Protein AF-A0A7X9XC12-F1 (afdb_monomer)

Solvent-accessible surface area (backbone atoms only — not comparable to full-atom values): 7180 Å² total; per-residue (Å²): 131,90,82,85,80,79,90,71,74,86,68,67,93,86,67,80,77,87,72,76,76,66,84,85,70,45,69,50,76,48,79,55,92,66,38,44,72,43,58,34,36,55,75,59,100,62,93,73,87,83,80,88,79,46,75,47,77,90,70,81,98,61,55,68,75,60,48,37,56,52,49,52,60,53,56,72,43,46,66,61,53,52,49,52,31,37,78,69,67,76,38,87,66,92,64,76,62,49,50,71,74,90,80,72,132

Organism: NCBI:txid694437

Mean predicted aligned error: 4.5 Å

pLDDT: mean 90.16, std 8.52, range [44.62, 97.38]

Foldseek 3Di:
DPPDDDDFDDDDPVPDDATDDDPPDQWDWDDDVQWDIWIKGAQDPDRDFDDDTHGDDDDPPDDLVVVLVVVVVVVVCRVVVVVVCVVVVVDPDPDGRIDTDRDGD

Structure (mmCIF, N/CA/C/O backbone):
data_AF-A0A7X9XC12-F1
#
_entry.id   AF-A0A7X9XC12-F1
#
loop_
_atom_site.group_PDB
_atom_site.id
_atom_site.type_symbol
_atom_site.label_atom_id
_atom_site.label_alt_id
_atom_site.label_comp_id
_atom_site.label_asym_id
_atom_site.label_entity_id
_atom_site.label_seq_id
_atom_site.pdbx_PDB_ins_code
_atom_site.Cartn_x
_atom_site.Cartn_y
_atom_site.Cartn_z
_atom_site.occupancy
_atom_site.B_iso_or_equiv
_atom_site.auth_seq_id
_atom_site.auth_comp_id
_atom_site.auth_asym_id
_atom_site.auth_atom_id
_atom_site.pdbx_PDB_model_num
ATOM 1 N N . MET A 1 1 ? 18.586 -10.048 9.131 1.00 47.91 1 MET A N 1
ATOM 2 C CA . MET A 1 1 ? 17.593 -9.739 10.177 1.00 47.91 1 MET A CA 1
ATOM 3 C C . MET A 1 1 ? 16.346 -10.518 9.807 1.00 47.91 1 MET A C 1
ATOM 5 O O . MET A 1 1 ? 15.871 -10.331 8.694 1.00 47.91 1 MET A O 1
ATOM 9 N N . ILE A 1 2 ? 15.925 -11.479 10.628 1.00 44.62 2 ILE A N 1
ATOM 10 C CA . ILE A 1 2 ? 14.699 -12.242 10.372 1.00 44.62 2 ILE A CA 1
ATOM 11 C C . ILE A 1 2 ? 13.551 -11.317 10.774 1.00 44.62 2 ILE A C 1
ATOM 13 O O . ILE A 1 2 ? 13.418 -10.994 11.949 1.00 44.62 2 ILE A O 1
ATOM 17 N N . ASN A 1 3 ? 12.831 -10.790 9.786 1.00 61.19 3 ASN A N 1
ATOM 18 C CA . ASN A 1 3 ? 11.681 -9.920 10.007 1.00 61.19 3 ASN A CA 1
ATOM 19 C C . ASN A 1 3 ? 10.431 -10.784 9.826 1.00 61.19 3 ASN A C 1
ATOM 21 O O . ASN A 1 3 ? 9.832 -10.814 8.749 1.00 61.19 3 ASN A O 1
ATOM 25 N N . ASP A 1 4 ? 10.129 -11.579 10.849 1.00 73.50 4 ASP A N 1
ATOM 26 C CA . ASP A 1 4 ? 8.969 -12.458 10.824 1.00 73.50 4 ASP A CA 1
ATOM 27 C C . ASP A 1 4 ? 7.692 -11.628 10.963 1.00 73.50 4 ASP A C 1
ATOM 29 O O . ASP A 1 4 ? 7.608 -10.690 11.754 1.00 73.50 4 ASP A O 1
ATOM 33 N N . SER A 1 5 ? 6.696 -11.975 10.153 1.00 84.88 5 SER A N 1
ATOM 34 C CA . SER A 1 5 ? 5.356 -11.391 10.209 1.00 84.88 5 SER A CA 1
ATOM 35 C C . SER A 1 5 ? 4.368 -12.490 10.568 1.00 84.88 5 SER A C 1
ATOM 37 O O . SER A 1 5 ? 4.502 -13.616 10.086 1.00 84.88 5 SER A O 1
ATOM 39 N N . ILE A 1 6 ? 3.389 -12.163 11.408 1.00 89.19 6 ILE A N 1
ATOM 40 C CA . ILE A 1 6 ? 2.286 -13.055 11.765 1.00 89.19 6 ILE A CA 1
ATOM 41 C C . ILE A 1 6 ? 1.051 -12.565 11.015 1.00 89.19 6 ILE A C 1
ATOM 43 O O . ILE A 1 6 ? 0.779 -11.366 10.967 1.00 89.19 6 ILE A O 1
ATOM 47 N N . GLU A 1 7 ? 0.319 -13.487 10.397 1.00 90.81 7 GLU A N 1
ATOM 48 C CA . GLU A 1 7 ? -0.966 -13.161 9.790 1.00 90.81 7 GLU A CA 1
ATOM 49 C C . GLU A 1 7 ? -1.991 -12.894 10.897 1.00 90.81 7 GLU A C 1
ATOM 51 O O . GLU A 1 7 ? -2.238 -13.759 11.733 1.00 90.81 7 GLU A O 1
ATOM 56 N N . VAL A 1 8 ? -2.566 -11.692 10.901 1.00 90.81 8 VAL A N 1
ATOM 57 C CA . VAL A 1 8 ? -3.545 -11.258 11.913 1.00 90.81 8 VAL A CA 1
ATOM 58 C C . VAL A 1 8 ? -4.980 -11.251 11.388 1.00 90.81 8 VAL A C 1
ATOM 60 O O . VAL A 1 8 ? -5.912 -11.383 12.170 1.00 90.81 8 VAL A O 1
ATOM 63 N N . SER A 1 9 ? -5.177 -11.102 10.073 1.00 92.31 9 SER A N 1
ATOM 64 C CA . SER A 1 9 ? -6.499 -11.120 9.437 1.00 92.31 9 SER A CA 1
ATOM 65 C C . SER A 1 9 ? -6.391 -11.304 7.917 1.00 92.31 9 SER A C 1
ATOM 67 O O . SER A 1 9 ? -5.303 -11.196 7.339 1.00 92.31 9 SER A O 1
ATOM 69 N N . LYS A 1 10 ? -7.529 -11.576 7.270 1.00 94.00 10 LYS A N 1
ATOM 70 C CA . LYS A 1 10 ? -7.705 -11.724 5.820 1.00 94.00 10 LYS A CA 1
ATOM 71 C C . LYS A 1 10 ? -9.023 -11.092 5.381 1.00 94.00 10 LYS A C 1
ATOM 73 O O . LYS A 1 10 ? -10.009 -11.123 6.107 1.00 94.00 10 LYS A O 1
ATOM 78 N N . THR A 1 11 ? -9.037 -10.589 4.154 1.00 93.62 11 THR A N 1
ATOM 79 C CA . THR A 1 11 ? -10.224 -10.051 3.485 1.00 93.62 11 THR A CA 1
ATOM 80 C C . THR A 1 11 ? -10.300 -10.590 2.059 1.00 93.62 11 THR A C 1
ATOM 82 O O . THR A 1 11 ? -9.346 -11.208 1.569 1.00 93.62 11 THR A O 1
ATOM 85 N N . ASP A 1 12 ? -11.445 -10.403 1.418 1.00 90.88 12 ASP A N 1
ATOM 86 C CA . ASP A 1 12 ? -11.648 -10.691 0.005 1.00 90.88 12 ASP A CA 1
ATOM 87 C C . ASP A 1 12 ? -11.238 -9.484 -0.864 1.00 90.88 12 ASP A C 1
ATOM 89 O O . ASP A 1 12 ? -10.468 -8.616 -0.450 1.00 90.88 12 ASP A O 1
ATOM 93 N N . ILE A 1 13 ? -11.686 -9.462 -2.120 1.00 87.31 13 ILE A N 1
ATOM 94 C CA . ILE A 1 13 ? -11.338 -8.397 -3.063 1.00 87.31 13 ILE A CA 1
ATOM 95 C C . ILE A 1 13 ? -12.079 -7.081 -2.792 1.00 87.31 13 ILE A C 1
ATOM 97 O O . ILE A 1 13 ? -11.620 -6.040 -3.267 1.00 87.31 13 ILE A O 1
ATOM 101 N N . ASP A 1 14 ? -13.181 -7.107 -2.035 1.00 89.88 14 ASP A N 1
ATOM 102 C CA . ASP A 1 14 ? -13.928 -5.896 -1.692 1.00 89.88 14 ASP A CA 1
ATOM 103 C C . ASP A 1 14 ? -13.154 -5.071 -0.657 1.00 89.88 14 ASP A C 1
ATOM 105 O O . ASP A 1 14 ? -13.229 -3.843 -0.655 1.00 89.88 14 ASP A O 1
ATOM 109 N N . GLY A 1 15 ? -12.337 -5.731 0.171 1.00 89.44 15 GLY A N 1
ATOM 110 C CA . GLY A 1 15 ? -11.353 -5.078 1.035 1.00 89.44 15 GLY A CA 1
ATOM 111 C C . GLY A 1 15 ? -11.946 -4.358 2.248 1.00 89.44 15 GLY A C 1
ATOM 112 O O . GLY A 1 15 ? -11.218 -3.646 2.940 1.00 89.44 15 GLY A O 1
ATOM 113 N N . PHE A 1 16 ? -13.238 -4.552 2.527 1.00 92.75 16 PHE A N 1
ATOM 114 C CA . PHE A 1 16 ? -13.913 -4.060 3.728 1.00 92.75 16 PHE A CA 1
ATOM 115 C C . PHE A 1 16 ? -13.956 -5.170 4.776 1.00 92.75 16 PHE A C 1
ATOM 117 O O . PHE A 1 16 ? -14.594 -6.202 4.576 1.00 92.75 16 PHE A O 1
ATOM 124 N N . PHE A 1 17 ? -13.257 -4.979 5.893 1.00 93.00 17 PHE A N 1
ATOM 125 C CA . PHE A 1 17 ? -13.179 -5.977 6.954 1.00 93.00 17 PHE A CA 1
ATOM 126 C C . PHE A 1 17 ? -12.841 -5.343 8.302 1.00 93.00 17 PHE A C 1
ATOM 128 O O . PHE A 1 17 ? -12.315 -4.233 8.374 1.00 93.00 17 PHE A O 1
ATOM 135 N N . GLU A 1 18 ? -13.116 -6.091 9.366 1.00 93.62 18 GLU A N 1
ATOM 136 C CA . GLU A 1 18 ? -12.686 -5.784 10.725 1.00 93.62 18 GLU A CA 1
ATOM 137 C C . GLU A 1 18 ? -11.575 -6.758 11.134 1.00 93.62 18 GLU A C 1
ATOM 139 O O . GLU A 1 18 ? -11.535 -7.912 10.695 1.00 93.62 18 GLU A O 1
ATOM 144 N N . ALA A 1 19 ? -10.638 -6.290 11.953 1.00 90.19 19 ALA A N 1
ATOM 145 C CA . ALA A 1 19 ? -9.535 -7.103 12.442 1.00 90.19 19 ALA A CA 1
ATOM 146 C C . ALA A 1 19 ? -9.169 -6.706 13.869 1.00 90.19 19 ALA A C 1
ATOM 148 O O . ALA A 1 19 ? -9.057 -5.522 14.186 1.00 90.19 19 ALA A O 1
ATOM 149 N N . GLU A 1 20 ? -8.924 -7.707 14.710 1.00 89.69 20 GLU A N 1
ATOM 150 C CA . GLU A 1 20 ? -8.365 -7.504 16.041 1.00 89.69 20 GLU A CA 1
ATOM 151 C C . GLU A 1 20 ? -6.841 -7.490 15.943 1.00 89.69 20 GLU A C 1
ATOM 153 O O . GLU A 1 20 ? -6.200 -8.511 15.686 1.00 89.69 20 GLU A O 1
ATOM 158 N N . ILE A 1 21 ? -6.250 -6.310 16.121 1.00 86.62 21 ILE A N 1
ATOM 159 C CA . ILE A 1 21 ? -4.800 -6.140 16.092 1.00 86.62 21 ILE A CA 1
ATOM 160 C C . ILE A 1 21 ? -4.275 -6.168 17.533 1.00 86.62 21 ILE A C 1
ATOM 162 O O . ILE A 1 21 ? -4.663 -5.314 18.335 1.00 86.62 21 ILE A O 1
ATOM 166 N N . PRO A 1 22 ? -3.401 -7.125 17.898 1.00 81.62 22 PRO A N 1
ATOM 167 C CA . PRO A 1 22 ? -2.852 -7.180 19.243 1.00 81.62 22 PRO A CA 1
ATOM 168 C C . PRO A 1 22 ? -1.940 -5.975 19.497 1.00 81.62 22 PRO A C 1
ATOM 170 O O . PRO A 1 22 ? -1.006 -5.700 18.747 1.00 81.62 22 PRO A O 1
ATOM 173 N N . ILE A 1 23 ? -2.179 -5.267 20.597 1.00 78.94 23 ILE A N 1
ATOM 174 C CA . ILE A 1 23 ? -1.272 -4.225 21.091 1.00 78.94 23 ILE A CA 1
ATOM 175 C C . ILE A 1 23 ? 0.012 -4.922 21.587 1.00 78.94 23 ILE A C 1
ATOM 177 O O . ILE A 1 23 ? -0.098 -5.948 22.266 1.00 78.94 23 ILE A O 1
ATOM 181 N N . PRO A 1 24 ? 1.226 -4.416 21.285 1.00 78.06 24 PRO A N 1
ATOM 182 C CA . PRO A 1 24 ? 1.547 -3.072 20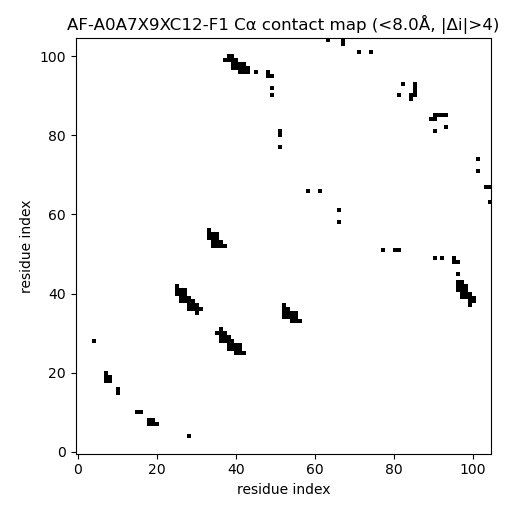.796 1.00 78.06 24 PRO A CA 1
ATOM 183 C C . PRO A 1 24 ? 1.940 -3.005 19.310 1.00 78.06 24 PRO A C 1
ATOM 185 O O . PRO A 1 24 ? 2.854 -2.259 18.970 1.00 78.06 24 PRO A O 1
ATOM 188 N N . VAL A 1 25 ? 1.318 -3.789 18.422 1.00 79.81 25 VAL A N 1
ATOM 189 C CA . VAL A 1 25 ? 1.680 -3.776 16.994 1.00 79.81 25 VAL A CA 1
ATOM 190 C C . VAL A 1 25 ? 1.468 -2.383 16.395 1.00 79.81 25 VAL A C 1
ATOM 192 O O . VAL A 1 25 ? 0.348 -1.889 16.309 1.00 79.81 25 VAL A O 1
ATOM 195 N N . ASP A 1 26 ? 2.565 -1.776 15.953 1.00 84.88 26 ASP A N 1
ATOM 196 C CA . ASP A 1 26 ? 2.631 -0.469 15.300 1.00 84.88 26 ASP A CA 1
ATOM 197 C C . ASP A 1 26 ? 2.729 -0.590 13.773 1.00 84.88 26 ASP A C 1
ATOM 199 O O . ASP A 1 26 ? 2.402 0.354 13.057 1.00 84.88 26 ASP A O 1
ATOM 203 N N . LYS A 1 27 ? 3.139 -1.756 13.254 1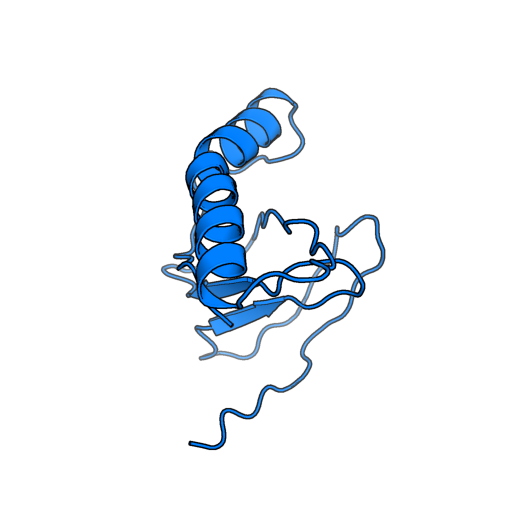.00 91.12 27 LYS A N 1
ATOM 204 C CA . LYS A 1 27 ? 3.324 -2.006 11.819 1.00 91.12 27 LYS A CA 1
ATOM 205 C C . LYS A 1 27 ? 2.397 -3.075 11.279 1.00 91.12 27 LYS A C 1
ATOM 207 O O . LYS A 1 27 ? 2.404 -4.217 11.735 1.00 91.12 27 LYS A O 1
ATOM 212 N N . LEU A 1 28 ? 1.671 -2.725 10.223 1.00 92.69 28 LEU A N 1
ATOM 213 C CA . LEU A 1 28 ? 0.831 -3.653 9.473 1.00 92.69 28 LEU A CA 1
ATOM 214 C C . LEU A 1 28 ? 1.360 -3.809 8.053 1.00 92.69 28 LEU A C 1
ATOM 216 O O . LEU A 1 28 ? 1.629 -2.827 7.363 1.00 92.69 28 LEU A O 1
ATOM 220 N N . LEU A 1 29 ? 1.489 -5.061 7.619 1.00 93.88 29 LEU A N 1
ATOM 221 C CA . LEU A 1 29 ? 1.921 -5.428 6.277 1.00 93.88 29 LEU A CA 1
ATOM 222 C C . LEU A 1 29 ? 0.753 -6.042 5.512 1.00 93.88 29 LEU A C 1
ATOM 224 O O . LEU A 1 29 ? 0.352 -7.177 5.765 1.00 93.88 29 LEU A O 1
ATOM 228 N N . PHE A 1 30 ? 0.254 -5.307 4.528 1.00 93.94 30 PHE A N 1
ATOM 229 C CA . PHE A 1 30 ? -0.790 -5.772 3.627 1.00 93.94 30 PHE A CA 1
ATOM 230 C C . PHE A 1 30 ? -0.163 -6.472 2.421 1.00 93.94 30 PHE A C 1
ATOM 232 O O . PHE A 1 30 ? 0.727 -5.930 1.754 1.00 93.94 30 PHE A O 1
ATOM 239 N N . LYS A 1 31 ? -0.639 -7.684 2.124 1.00 92.38 31 LYS A N 1
ATOM 240 C CA . LYS A 1 31 ? -0.212 -8.501 0.982 1.00 92.38 31 LYS A CA 1
ATOM 241 C C . LYS A 1 31 ? -1.425 -9.030 0.230 1.00 92.38 31 LYS A C 1
ATOM 243 O O . LYS A 1 31 ? -2.423 -9.399 0.833 1.00 92.38 31 LYS A O 1
ATOM 248 N N . GLY A 1 32 ? -1.294 -9.120 -1.087 1.00 91.00 32 GLY A N 1
ATOM 249 C CA . GLY A 1 32 ? -2.289 -9.727 -1.960 1.00 91.00 32 GLY A CA 1
ATOM 250 C C . GLY A 1 32 ? -1.670 -10.089 -3.303 1.00 91.00 32 GLY A C 1
ATOM 25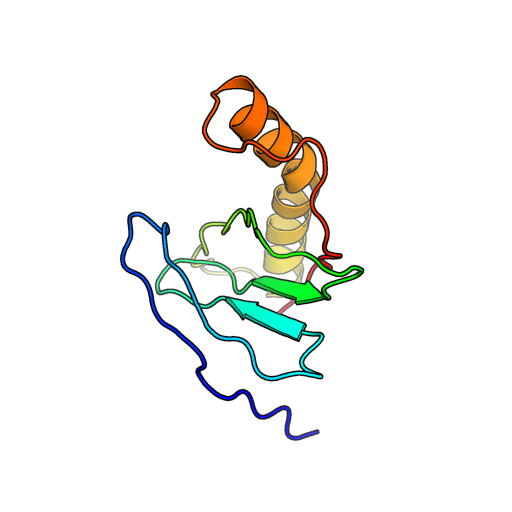1 O O . GLY A 1 32 ? -0.690 -9.477 -3.735 1.00 91.00 32 GLY A O 1
ATOM 252 N N . ILE A 1 33 ? -2.220 -11.107 -3.961 1.00 90.12 33 ILE A N 1
ATOM 253 C CA . ILE A 1 33 ? -1.757 -11.516 -5.290 1.00 90.12 33 ILE A CA 1
ATOM 254 C C . ILE A 1 33 ? -2.029 -10.371 -6.271 1.00 90.12 33 ILE A C 1
ATOM 256 O O . ILE A 1 33 ? -3.138 -9.851 -6.337 1.00 90.12 33 ILE A O 1
ATOM 260 N N . GLY A 1 34 ? -1.009 -9.971 -7.032 1.00 90.25 34 GLY A N 1
ATOM 261 C CA . GLY A 1 34 ? -1.134 -8.881 -8.003 1.00 90.25 34 GLY A CA 1
ATOM 262 C C . GLY A 1 34 ? -1.042 -7.472 -7.406 1.00 90.25 34 GLY A C 1
ATOM 263 O O . GLY A 1 34 ? -1.176 -6.501 -8.148 1.00 90.25 34 GLY A O 1
ATOM 264 N N . LEU A 1 35 ? -0.769 -7.330 -6.105 1.00 91.94 35 LEU A N 1
ATOM 265 C CA . LEU A 1 35 ? -0.622 -6.041 -5.425 1.00 91.94 35 LEU A CA 1
ATOM 266 C C . LEU A 1 35 ? 0.818 -5.848 -4.926 1.00 91.94 35 LEU A C 1
ATOM 268 O O . LEU A 1 35 ? 1.474 -6.786 -4.477 1.00 91.94 35 LEU A O 1
ATOM 272 N N . ASP A 1 36 ? 1.331 -4.625 -5.041 1.00 91.62 36 ASP A N 1
ATOM 273 C CA . ASP A 1 36 ? 2.553 -4.205 -4.361 1.00 91.62 36 ASP A CA 1
ATOM 274 C C . ASP A 1 36 ? 2.299 -4.299 -2.842 1.00 91.62 36 ASP A C 1
ATOM 276 O O . ASP A 1 36 ? 1.285 -3.762 -2.376 1.00 91.62 36 ASP A O 1
ATOM 280 N N . PRO A 1 37 ? 3.192 -4.942 -2.063 1.00 91.81 37 PRO A N 1
ATOM 281 C CA . PRO A 1 37 ? 3.090 -4.938 -0.610 1.00 91.81 37 PRO A CA 1
ATOM 282 C C . PRO A 1 37 ? 2.990 -3.513 -0.062 1.00 91.81 37 PRO A C 1
ATOM 284 O O . PRO A 1 37 ? 3.595 -2.574 -0.596 1.00 91.81 37 PRO A O 1
ATOM 287 N N . ALA A 1 38 ? 2.209 -3.345 0.998 1.00 93.94 38 ALA A N 1
ATOM 288 C CA . ALA A 1 38 ? 2.070 -2.069 1.679 1.00 93.94 38 ALA A CA 1
ATOM 289 C C . ALA A 1 38 ? 2.327 -2.263 3.169 1.00 93.94 38 ALA A C 1
ATOM 291 O O . ALA A 1 38 ? 1.481 -2.804 3.874 1.00 9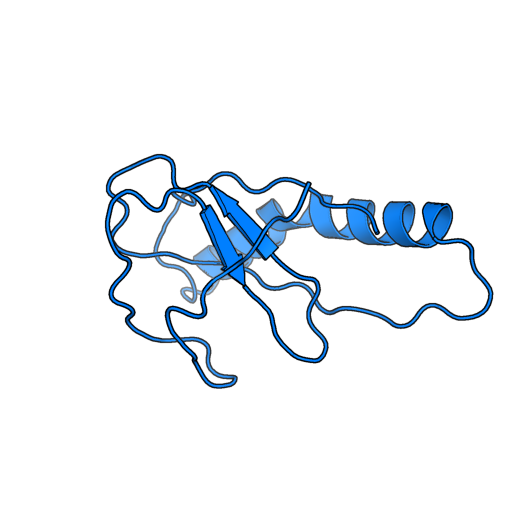3.94 38 ALA A O 1
ATOM 292 N N . THR A 1 39 ? 3.488 -1.814 3.632 1.00 94.94 39 THR A N 1
ATOM 293 C CA . THR A 1 39 ? 3.757 -1.653 5.059 1.00 94.94 39 THR A CA 1
ATOM 294 C C . THR A 1 39 ? 3.297 -0.267 5.487 1.00 94.94 39 THR A C 1
ATOM 296 O O . THR A 1 39 ? 3.644 0.726 4.840 1.00 94.94 39 THR A O 1
ATOM 299 N N . ILE A 1 40 ? 2.516 -0.193 6.558 1.00 94.62 40 ILE A N 1
ATOM 300 C CA . ILE A 1 40 ? 2.135 1.064 7.203 1.00 94.62 40 ILE A CA 1
ATOM 301 C C . ILE A 1 40 ? 2.565 1.043 8.664 1.00 94.62 40 ILE A C 1
ATOM 303 O O . ILE A 1 40 ? 2.596 -0.021 9.282 1.00 94.62 40 ILE A O 1
ATOM 307 N N . GLU A 1 41 ? 2.864 2.217 9.200 1.00 93.44 41 GLU A N 1
ATOM 308 C CA . GLU A 1 41 ? 3.146 2.449 10.614 1.00 93.44 41 GLU A CA 1
ATOM 309 C C . GLU A 1 41 ? 2.022 3.309 11.200 1.00 93.44 41 GLU A C 1
ATOM 311 O O . GLU A 1 41 ? 1.767 4.415 10.717 1.00 93.44 41 GLU A O 1
ATOM 316 N N . ILE A 1 42 ? 1.299 2.777 12.181 1.00 90.69 42 ILE A N 1
ATOM 317 C CA . ILE A 1 42 ? 0.145 3.422 12.8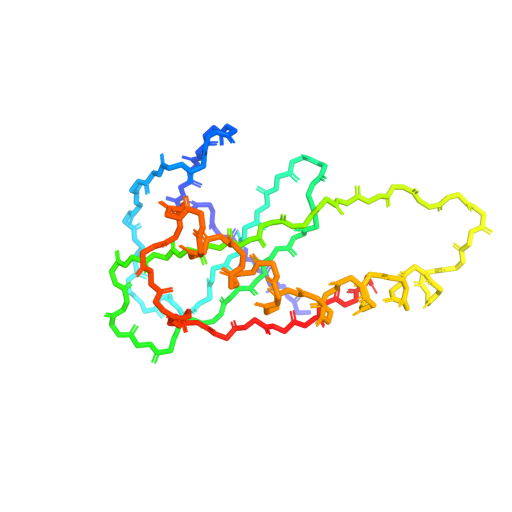12 1.00 90.69 42 ILE A CA 1
ATOM 318 C C . ILE A 1 42 ? 0.665 4.505 13.762 1.00 90.69 42 ILE A C 1
ATOM 320 O O . ILE A 1 42 ? 1.471 4.214 14.642 1.00 90.69 42 ILE A O 1
ATOM 324 N N . THR A 1 43 ? 0.219 5.752 13.594 1.00 84.62 43 THR A N 1
ATOM 325 C CA . THR A 1 43 ? 0.744 6.885 14.380 1.00 84.62 43 THR A CA 1
ATOM 326 C C . THR A 1 43 ? -0.079 7.228 15.616 1.00 84.62 43 THR A C 1
ATOM 328 O O . THR A 1 43 ? 0.458 7.824 16.544 1.00 84.62 43 THR A O 1
ATOM 331 N N . ASP A 1 44 ? -1.361 6.856 15.645 1.00 70.94 44 ASP A N 1
ATOM 332 C CA . ASP A 1 44 ? -2.333 7.279 16.662 1.00 70.94 44 ASP A CA 1
ATOM 333 C C . ASP A 1 44 ? -3.269 6.126 17.070 1.00 70.94 44 ASP A C 1
ATOM 335 O O . ASP A 1 44 ? -3.230 5.047 16.480 1.00 70.94 44 ASP A O 1
ATOM 339 N N . ASN A 1 45 ? -4.171 6.363 18.035 1.00 73.75 45 ASN A N 1
ATOM 340 C CA . ASN A 1 45 ? -5.302 5.469 18.336 1.00 73.75 45 ASN A CA 1
ATOM 341 C C . ASN A 1 45 ? -6.298 5.459 17.165 1.00 73.75 45 ASN A C 1
ATOM 343 O O . ASN A 1 45 ? -7.361 6.084 17.210 1.00 73.75 45 ASN A O 1
ATOM 347 N N . CYS A 1 46 ? -5.912 4.788 16.087 1.00 81.50 46 CYS A N 1
ATOM 348 C CA . CYS A 1 46 ? -6.660 4.740 14.856 1.00 81.50 46 CYS A CA 1
ATOM 349 C C . CYS A 1 46 ? -7.484 3.461 14.763 1.00 81.50 46 CYS A C 1
ATOM 351 O O . CYS A 1 46 ? -6.957 2.378 14.524 1.00 81.50 46 CYS A O 1
ATOM 353 N N . ASN A 1 47 ? -8.797 3.607 14.923 1.00 86.88 47 ASN A N 1
ATOM 354 C CA . ASN A 1 47 ? -9.726 2.476 14.905 1.00 86.88 47 ASN A CA 1
ATOM 355 C C . ASN A 1 47 ? -10.226 2.131 13.493 1.00 86.88 47 ASN A C 1
ATOM 357 O O . ASN A 1 47 ? -10.872 1.105 13.307 1.00 86.88 47 ASN A O 1
ATOM 361 N N . LYS A 1 48 ? -9.963 2.992 12.502 1.00 91.88 48 LYS A N 1
ATOM 362 C CA . LYS A 1 48 ? -10.371 2.808 11.107 1.00 91.88 48 LYS A CA 1
ATOM 363 C C . LYS A 1 48 ? -9.188 3.095 10.199 1.00 91.88 48 LYS A C 1
ATOM 365 O O . LYS A 1 48 ? -8.587 4.154 10.300 1.00 91.88 48 LYS A O 1
ATOM 370 N N . LEU A 1 49 ? -8.861 2.160 9.314 1.00 92.88 49 LEU A N 1
ATOM 371 C CA . LEU A 1 49 ? -7.761 2.300 8.366 1.00 92.88 49 LEU A CA 1
ATOM 372 C C . LEU A 1 49 ? -8.299 2.274 6.942 1.00 92.88 49 LEU A C 1
ATOM 374 O O . LEU A 1 49 ? -9.015 1.357 6.553 1.00 92.88 49 LEU A O 1
ATOM 378 N N . GLU A 1 50 ? -7.897 3.263 6.152 1.00 95.19 50 GLU A N 1
ATOM 379 C CA . GLU A 1 50 ? -8.220 3.357 4.731 1.00 95.19 50 GLU A CA 1
ATOM 380 C C . GLU A 1 50 ? -6.912 3.315 3.935 1.00 95.19 50 GLU A C 1
ATOM 382 O O . GLU A 1 50 ? -6.111 4.256 3.933 1.00 95.19 50 GLU A O 1
ATOM 387 N N . VAL A 1 51 ? -6.630 2.171 3.309 1.00 95.06 51 VAL A N 1
ATOM 388 C CA . VAL A 1 51 ? -5.327 1.893 2.688 1.00 95.06 51 VAL A CA 1
ATOM 389 C C . VAL A 1 51 ? -5.492 1.637 1.198 1.00 95.06 51 VAL A C 1
ATOM 391 O O . VAL A 1 51 ? -6.208 0.739 0.771 1.00 95.06 51 VAL A O 1
ATOM 394 N N . VAL A 1 52 ? -4.778 2.410 0.378 1.00 95.25 52 VAL A N 1
ATOM 395 C CA . VAL A 1 52 ? -4.740 2.192 -1.074 1.00 95.25 52 VAL A CA 1
ATOM 396 C C . VAL A 1 52 ? -3.677 1.148 -1.412 1.00 95.25 52 VAL A C 1
ATOM 398 O O . VAL A 1 52 ? -2.477 1.401 -1.275 1.00 95.25 52 VAL A O 1
ATOM 401 N N . MET A 1 53 ? -4.092 -0.001 -1.935 1.00 93.56 53 MET A N 1
ATOM 402 C CA . MET A 1 53 ? -3.177 -1.003 -2.482 1.00 93.56 53 MET A CA 1
ATOM 403 C C . MET A 1 53 ? -2.867 -0.701 -3.952 1.00 93.56 53 MET A C 1
ATOM 405 O O . MET A 1 53 ? -3.754 -0.414 -4.751 1.00 93.56 53 MET A O 1
ATOM 409 N N . MET A 1 54 ? -1.586 -0.735 -4.322 1.00 92.56 54 MET A N 1
ATOM 410 C CA . MET A 1 54 ? -1.142 -0.455 -5.691 1.00 92.56 54 MET A CA 1
ATOM 411 C C . MET A 1 54 ? -1.004 -1.765 -6.458 1.00 92.56 54 MET A C 1
ATOM 413 O O . MET A 1 54 ? -0.455 -2.719 -5.921 1.00 92.56 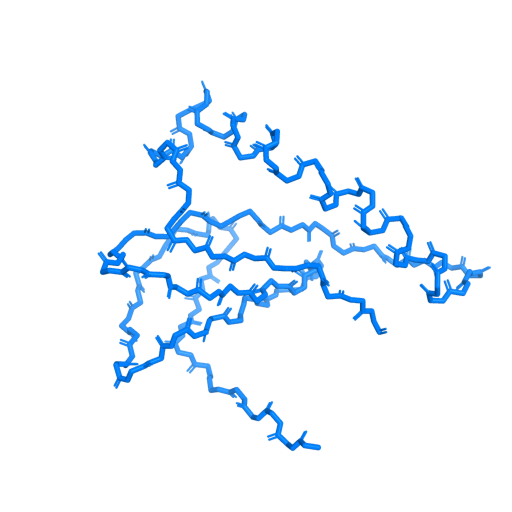54 MET A O 1
ATOM 417 N N . TYR A 1 55 ? -1.427 -1.816 -7.721 1.00 91.69 55 TYR A N 1
ATOM 418 C CA . TYR A 1 55 ? -1.167 -2.990 -8.556 1.00 91.69 55 TYR A CA 1
ATOM 419 C C . TYR A 1 55 ? 0.334 -3.221 -8.743 1.00 91.69 55 TYR A C 1
ATOM 421 O O . TYR A 1 55 ? 1.084 -2.299 -9.097 1.00 91.69 55 TYR A O 1
ATOM 429 N N . THR A 1 56 ? 0.751 -4.471 -8.555 1.00 89.69 56 THR A N 1
ATOM 430 C CA . THR A 1 56 ? 2.081 -4.934 -8.935 1.00 89.69 56 THR A CA 1
ATOM 431 C C . THR A 1 56 ? 2.107 -5.201 -10.431 1.00 89.69 56 THR A C 1
ATOM 433 O O . THR A 1 56 ? 1.110 -5.593 -11.033 1.00 89.69 56 THR A O 1
ATOM 436 N N . PHE A 1 57 ? 3.255 -4.966 -11.054 1.00 85.12 57 PHE A N 1
ATOM 437 C CA . PHE A 1 57 ? 3.435 -5.216 -12.479 1.00 85.12 57 PHE A CA 1
ATOM 438 C C . PHE A 1 57 ? 4.659 -6.094 -12.656 1.00 85.12 57 PHE A C 1
ATOM 440 O O . PHE A 1 57 ? 5.705 -5.822 -12.065 1.00 85.12 57 PHE A O 1
ATOM 447 N N . THR A 1 58 ? 4.539 -7.109 -13.503 1.00 83.19 58 THR A N 1
ATOM 448 C CA . THR A 1 58 ? 5.699 -7.823 -14.019 1.00 83.19 58 THR A CA 1
ATOM 449 C C . THR A 1 58 ? 6.411 -6.926 -15.020 1.00 83.19 58 THR A C 1
ATOM 451 O O . THR A 1 58 ? 5.801 -6.259 -15.859 1.00 83.19 58 THR A O 1
ATOM 454 N N . TYR A 1 59 ? 7.726 -6.841 -14.876 1.00 85.38 59 TYR A N 1
ATOM 455 C CA . TYR A 1 59 ? 8.557 -6.003 -15.718 1.00 85.38 59 TYR A CA 1
ATOM 456 C C . TYR A 1 59 ? 9.592 -6.869 -16.416 1.00 85.38 59 TYR A C 1
ATOM 458 O O . TYR A 1 59 ? 10.591 -7.255 -15.812 1.00 85.38 59 TYR A O 1
ATOM 466 N N . ASP A 1 60 ? 9.374 -7.115 -17.700 1.00 89.00 60 ASP A N 1
ATOM 467 C CA . ASP A 1 60 ? 10.287 -7.931 -18.487 1.00 89.00 60 ASP A CA 1
ATOM 468 C C . ASP A 1 60 ? 11.485 -7.103 -18.972 1.00 89.00 60 ASP A C 1
ATOM 470 O O . ASP A 1 60 ? 11.363 -5.923 -19.322 1.00 89.00 60 ASP A O 1
ATOM 474 N N . PHE A 1 61 ? 12.662 -7.732 -18.986 1.00 92.62 61 PHE A N 1
ATOM 475 C CA . PHE A 1 61 ? 13.898 -7.198 -19.575 1.00 92.62 61 PHE A CA 1
ATOM 476 C C . PHE A 1 61 ? 14.359 -5.825 -19.039 1.00 92.62 61 PHE A C 1
ATOM 478 O O . PHE A 1 61 ? 15.035 -5.068 -19.743 1.00 92.62 61 PHE A O 1
ATOM 485 N N . ILE A 1 62 ? 14.042 -5.479 -17.784 1.00 94.31 62 ILE A N 1
ATOM 486 C CA . ILE A 1 62 ? 14.564 -4.272 -17.123 1.00 94.31 62 ILE A CA 1
ATOM 487 C C . ILE A 1 62 ? 15.132 -4.569 -15.734 1.00 94.31 62 ILE A C 1
ATOM 489 O O . ILE A 1 62 ? 14.693 -5.476 -15.041 1.00 94.31 62 ILE A O 1
ATOM 493 N N . SER A 1 63 ? 16.112 -3.768 -15.306 1.00 94.19 63 SER A N 1
ATOM 494 C CA . SER A 1 63 ? 16.718 -3.917 -13.980 1.00 94.19 63 SER A CA 1
ATOM 495 C C . SER A 1 63 ? 15.780 -3.483 -12.853 1.00 94.19 63 SER A C 1
ATOM 497 O O . SER A 1 63 ? 15.006 -2.536 -13.020 1.00 94.19 63 SER A O 1
ATOM 499 N N . LEU A 1 64 ? 15.937 -4.088 -11.671 1.00 93.06 64 LEU A N 1
ATOM 500 C CA . LEU A 1 64 ? 15.184 -3.734 -10.458 1.00 93.06 64 LEU A CA 1
ATOM 501 C C . LEU A 1 64 ? 15.258 -2.232 -10.140 1.00 93.06 64 LEU A C 1
ATOM 503 O O . LEU A 1 64 ? 14.241 -1.588 -9.927 1.00 93.06 64 LEU A O 1
ATOM 507 N N . LYS A 1 65 ? 16.429 -1.601 -10.304 1.00 94.81 65 LYS A N 1
ATOM 508 C CA . LYS A 1 65 ? 16.573 -0.140 -10.153 1.00 94.81 65 LYS A CA 1
ATOM 509 C C . LYS A 1 65 ? 15.634 0.663 -11.070 1.00 94.81 65 LYS A C 1
ATOM 511 O O . LYS A 1 65 ? 15.125 1.719 -10.686 1.00 94.81 65 LYS A O 1
ATOM 516 N N . ARG A 1 66 ? 15.425 0.215 -12.315 1.00 94.88 66 ARG A N 1
ATOM 517 C CA . ARG A 1 66 ? 14.482 0.856 -13.251 1.00 94.88 66 ARG A CA 1
ATOM 518 C C . ARG A 1 66 ? 13.036 0.562 -12.863 1.00 94.88 66 ARG A C 1
ATOM 520 O O . ARG A 1 66 ? 12.200 1.456 -13.008 1.00 94.88 66 ARG A O 1
ATOM 527 N N . VAL A 1 67 ? 12.762 -0.642 -12.370 1.00 94.06 67 VAL A N 1
ATOM 528 C CA . VAL A 1 67 ? 11.463 -1.035 -11.814 1.00 94.06 67 VAL A CA 1
ATOM 529 C C . VAL A 1 67 ? 11.091 -0.131 -10.642 1.00 94.06 67 VAL A C 1
ATOM 531 O O . VAL A 1 67 ? 10.068 0.548 -10.708 1.00 94.06 67 VAL A O 1
ATOM 534 N N . ASP A 1 68 ? 11.958 0.012 -9.644 1.00 94.56 68 ASP A N 1
ATOM 535 C CA . ASP A 1 68 ? 11.699 0.854 -8.473 1.00 94.56 68 ASP A CA 1
ATOM 536 C C . ASP A 1 68 ? 11.549 2.323 -8.837 1.00 94.56 68 ASP A C 1
ATOM 538 O O . ASP A 1 68 ? 10.702 3.019 -8.284 1.00 94.56 68 ASP A O 1
ATOM 542 N N . LYS A 1 69 ? 12.281 2.814 -9.845 1.00 94.75 69 LYS A N 1
ATOM 543 C CA . LYS A 1 69 ? 12.052 4.168 -10.370 1.00 94.75 69 LYS A CA 1
ATOM 544 C C . LYS A 1 69 ? 10.628 4.332 -10.916 1.00 94.75 69 LYS A C 1
ATOM 546 O O . LYS A 1 69 ? 10.036 5.397 -10.733 1.00 94.75 69 LYS A O 1
ATOM 551 N N . LYS A 1 70 ? 10.075 3.323 -11.599 1.00 93.94 70 LYS A N 1
ATOM 552 C CA . LYS A 1 70 ? 8.684 3.340 -12.090 1.00 93.94 70 LYS A CA 1
ATOM 553 C C . LYS A 1 70 ? 7.690 3.213 -10.933 1.00 93.94 70 LYS A C 1
ATOM 555 O O . LYS A 1 70 ? 6.760 4.017 -10.867 1.00 93.94 70 LYS A O 1
ATOM 560 N N . ARG A 1 71 ? 7.914 2.288 -9.997 1.00 94.38 71 ARG A N 1
ATOM 561 C CA . ARG A 1 71 ? 7.070 2.094 -8.804 1.00 94.38 71 ARG A CA 1
ATOM 562 C C . ARG A 1 71 ? 7.027 3.356 -7.944 1.00 94.38 71 ARG A C 1
ATOM 564 O O . ARG A 1 71 ? 5.945 3.867 -7.681 1.00 94.38 71 ARG A O 1
ATOM 571 N N . LYS A 1 72 ? 8.178 3.970 -7.653 1.00 95.06 72 LYS A N 1
ATOM 572 C CA . LYS A 1 72 ? 8.280 5.235 -6.906 1.00 95.06 72 LYS A CA 1
ATOM 573 C C . LYS A 1 72 ? 7.549 6.392 -7.591 1.00 95.06 72 LYS A C 1
ATOM 575 O O . LYS A 1 72 ? 6.978 7.240 -6.916 1.00 95.06 72 LYS A O 1
ATOM 580 N N . LYS A 1 73 ? 7.528 6.448 -8.930 1.00 95.31 73 LYS A N 1
ATOM 581 C CA . LYS A 1 73 ? 6.726 7.448 -9.664 1.00 95.31 73 LYS A CA 1
ATOM 582 C C . LYS A 1 73 ? 5.222 7.262 -9.450 1.00 95.31 73 LYS A C 1
ATOM 584 O O . LYS A 1 73 ? 4.524 8.264 -9.353 1.00 95.31 73 LYS A O 1
ATOM 589 N N . ARG A 1 74 ? 4.729 6.021 -9.382 1.00 94.50 74 ARG A N 1
ATOM 590 C CA . ARG A 1 74 ? 3.323 5.734 -9.046 1.00 94.50 74 ARG A CA 1
ATOM 591 C C . ARG A 1 74 ? 3.032 6.015 -7.580 1.00 94.50 74 ARG A C 1
ATOM 593 O O . ARG A 1 74 ? 2.046 6.670 -7.283 1.00 94.50 74 ARG A O 1
ATOM 600 N N . TYR A 1 75 ? 3.937 5.605 -6.695 1.00 95.00 75 TYR A N 1
ATOM 601 C CA . TYR A 1 75 ? 3.859 5.869 -5.262 1.00 95.00 75 TYR A CA 1
ATOM 602 C C . TYR A 1 75 ? 3.681 7.360 -4.954 1.00 95.00 75 TYR A C 1
ATOM 604 O O . TYR A 1 75 ? 2.843 7.732 -4.149 1.00 95.00 75 TYR A O 1
ATOM 612 N N . LYS A 1 76 ? 4.394 8.242 -5.665 1.00 96.44 76 LYS A N 1
ATOM 613 C CA . LYS A 1 76 ? 4.234 9.698 -5.514 1.00 96.44 76 LYS A CA 1
ATOM 614 C C . LY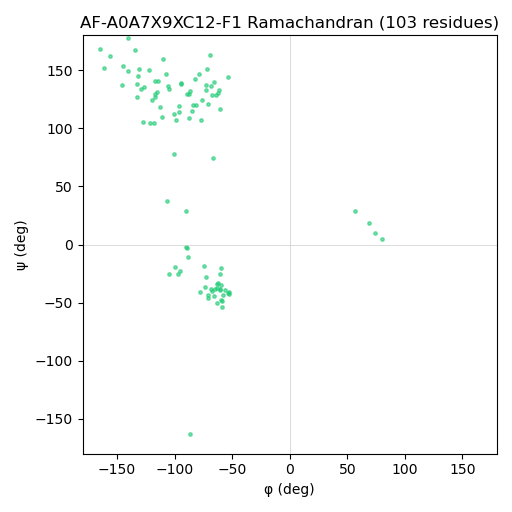S A 1 76 ? 2.822 10.223 -5.813 1.00 96.44 76 LYS A C 1
ATOM 616 O O . LYS A 1 76 ? 2.507 11.317 -5.371 1.00 96.44 76 LYS A O 1
ATOM 621 N N . LYS A 1 77 ? 1.992 9.471 -6.544 1.00 96.19 77 LYS A N 1
ATOM 622 C CA . LYS A 1 77 ? 0.586 9.807 -6.822 1.00 96.19 77 LYS A CA 1
ATOM 623 C C . LYS A 1 77 ? -0.381 9.274 -5.763 1.00 96.19 77 LYS A C 1
ATOM 625 O O . LYS A 1 77 ? -1.575 9.529 -5.856 1.00 96.19 77 LYS A O 1
ATOM 630 N N . LEU A 1 78 ? 0.109 8.530 -4.769 1.00 94.81 78 LEU A N 1
ATOM 631 C CA . LEU A 1 78 ? -0.711 7.967 -3.697 1.00 94.81 78 LEU A CA 1
ATOM 632 C C . LEU A 1 78 ? -1.574 9.032 -2.989 1.00 94.81 78 LEU A C 1
ATOM 634 O O . LEU A 1 78 ? -2.762 8.762 -2.828 1.00 94.81 78 LEU A O 1
ATOM 638 N N . PRO A 1 79 ? -1.074 10.246 -2.662 1.00 94.75 79 PRO A N 1
ATOM 639 C CA . PRO A 1 79 ? -1.913 11.281 -2.048 1.00 94.75 79 PRO A CA 1
ATOM 640 C C . PRO A 1 79 ? -3.061 11.756 -2.953 1.00 94.75 79 PRO A C 1
ATOM 642 O O . PRO A 1 79 ? -4.167 11.993 -2.479 1.00 94.75 79 PRO A O 1
ATOM 645 N N . GLU A 1 80 ? -2.828 11.856 -4.266 1.00 96.50 80 GLU A N 1
ATOM 646 C CA . GLU A 1 80 ? -3.858 12.243 -5.243 1.00 96.50 80 GLU A CA 1
ATOM 647 C C . GLU A 1 80 ? -4.942 11.164 -5.368 1.00 96.50 80 GLU A C 1
ATOM 649 O O . GLU A 1 80 ? -6.133 11.472 -5.445 1.00 96.50 80 GLU A O 1
ATOM 654 N N . ILE A 1 81 ? -4.536 9.890 -5.359 1.00 96.44 81 ILE A N 1
ATOM 655 C CA . ILE A 1 81 ? -5.454 8.745 -5.395 1.00 96.44 81 ILE A CA 1
ATOM 65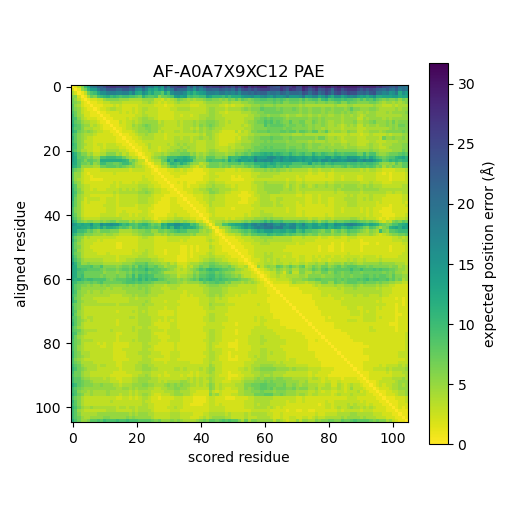6 C C . ILE A 1 81 ? -6.287 8.697 -4.115 1.00 96.44 81 ILE A C 1
ATOM 658 O O . ILE A 1 81 ? -7.501 8.535 -4.199 1.00 96.44 81 ILE A O 1
ATOM 662 N N . TYR A 1 82 ? -5.656 8.894 -2.954 1.00 95.94 82 TYR A N 1
ATOM 663 C CA . TYR A 1 82 ? -6.342 8.957 -1.664 1.00 95.94 82 TYR A CA 1
ATOM 664 C C . TYR A 1 82 ? -7.387 10.076 -1.657 1.00 95.94 82 TYR A C 1
ATOM 666 O O . TYR A 1 82 ? -8.554 9.833 -1.368 1.00 95.94 82 TYR A O 1
ATOM 674 N N . LYS A 1 83 ? -7.009 11.284 -2.094 1.00 96.12 83 LYS A N 1
ATOM 675 C CA . LYS A 1 83 ? -7.947 12.405 -2.230 1.00 96.12 83 LYS A CA 1
ATOM 676 C C . LYS A 1 83 ? -9.115 12.073 -3.160 1.00 96.12 83 LYS A C 1
ATOM 678 O O . LYS A 1 83 ? -10.260 12.342 -2.827 1.00 96.12 83 LYS A O 1
ATOM 683 N N . THR A 1 84 ? -8.839 11.428 -4.291 1.00 97.12 84 THR A N 1
ATOM 684 C CA . THR A 1 84 ? -9.885 10.998 -5.231 1.00 97.12 84 THR A CA 1
ATOM 685 C C . THR A 1 84 ? -10.840 9.978 -4.598 1.00 97.12 84 THR A C 1
ATOM 687 O O . THR A 1 84 ? -12.021 9.962 -4.937 1.00 97.12 84 THR A O 1
ATOM 690 N N . ALA A 1 85 ? -10.355 9.115 -3.700 1.00 96.44 85 ALA A N 1
ATOM 691 C CA . ALA A 1 85 ? -11.197 8.174 -2.964 1.00 96.44 85 ALA A CA 1
ATOM 692 C C . ALA A 1 85 ? -12.126 8.894 -1.972 1.00 96.44 85 ALA A C 1
ATOM 694 O O . ALA A 1 85 ? -13.299 8.527 -1.890 1.00 96.44 85 ALA A O 1
ATOM 695 N N . ILE A 1 86 ? -11.643 9.953 -1.308 1.00 97.12 86 ILE A N 1
ATOM 696 C CA . ILE A 1 86 ? -12.476 10.831 -0.467 1.00 97.12 86 ILE A CA 1
ATOM 697 C C . ILE A 1 86 ? -13.540 11.527 -1.317 1.00 97.12 86 ILE A C 1
ATOM 699 O O . ILE A 1 86 ? -14.724 11.459 -1.004 1.00 97.12 86 ILE A O 1
ATOM 703 N N . ASP A 1 87 ? -13.138 12.155 -2.426 1.00 97.38 87 ASP A N 1
ATOM 704 C CA . ASP A 1 87 ? -14.045 12.914 -3.301 1.00 97.38 87 ASP A CA 1
ATOM 705 C C . ASP A 1 87 ? -15.169 12.028 -3.879 1.00 97.38 87 ASP A C 1
ATOM 707 O O . ASP A 1 87 ? -16.250 12.512 -4.213 1.00 97.38 87 ASP A O 1
ATOM 711 N N . LYS A 1 88 ? -14.923 10.716 -3.992 1.00 97.12 88 LYS A N 1
ATOM 712 C CA . LYS A 1 88 ? -15.899 9.707 -4.431 1.00 97.12 88 LYS A CA 1
ATOM 713 C C . LYS A 1 88 ? -16.717 9.086 -3.294 1.00 97.12 88 LYS A C 1
ATOM 715 O O . LYS A 1 88 ? -17.566 8.246 -3.580 1.00 97.12 88 LYS A O 1
ATOM 720 N N . GLY A 1 89 ? -16.458 9.452 -2.040 1.00 96.00 89 GLY A N 1
ATOM 721 C CA . GLY A 1 89 ? -17.112 8.878 -0.862 1.00 96.00 89 GLY A CA 1
ATOM 722 C C . GLY A 1 89 ? -16.739 7.419 -0.584 1.00 96.00 89 GLY A C 1
ATOM 723 O O . GLY A 1 89 ? -17.480 6.733 0.109 1.00 96.00 89 GLY A O 1
ATOM 724 N N . ILE A 1 90 ? -15.628 6.930 -1.146 1.00 95.00 90 ILE A N 1
ATOM 725 C CA . ILE A 1 90 ? -15.096 5.589 -0.849 1.00 95.00 90 ILE A CA 1
ATOM 726 C C . ILE A 1 90 ? -14.365 5.625 0.492 1.00 95.00 90 ILE A C 1
ATOM 728 O O . ILE A 1 90 ? -14.467 4.693 1.281 1.00 95.00 90 ILE A O 1
ATOM 732 N N . PHE A 1 91 ? -13.611 6.702 0.716 1.00 95.81 91 PHE A N 1
ATOM 733 C CA . PHE A 1 91 ? -12.891 6.974 1.952 1.00 95.81 91 PHE A CA 1
ATOM 734 C C . PHE A 1 91 ? -13.611 8.070 2.728 1.00 95.81 91 PHE A C 1
ATOM 736 O O . PHE A 1 91 ? -14.034 9.077 2.158 1.00 95.81 91 PHE A O 1
ATOM 743 N N . GLU A 1 92 ? -13.742 7.875 4.029 1.00 93.88 92 GLU A N 1
ATOM 744 C CA . GLU A 1 92 ? -14.354 8.827 4.952 1.00 93.88 92 GLU A CA 1
ATOM 745 C C . GLU A 1 92 ? -13.298 9.682 5.658 1.00 93.88 92 GLU A C 1
ATOM 747 O O . GLU A 1 92 ? -13.582 10.805 6.085 1.00 93.88 92 GLU A O 1
ATOM 752 N N . MET A 1 93 ? -12.068 9.182 5.790 1.00 92.44 93 MET A N 1
ATOM 753 C CA . MET A 1 93 ? -11.013 9.870 6.521 1.00 92.44 93 MET A CA 1
ATOM 754 C C . MET A 1 93 ? -10.320 10.904 5.641 1.00 92.44 93 MET A C 1
ATOM 756 O O . MET A 1 93 ? -9.671 10.566 4.652 1.00 92.44 93 MET A O 1
ATOM 760 N N . ILE A 1 94 ? -10.366 12.171 6.065 1.00 89.62 94 ILE A N 1
ATOM 761 C CA . ILE A 1 94 ? -9.718 13.286 5.351 1.00 89.62 94 ILE A CA 1
ATOM 762 C C . ILE A 1 94 ? -8.199 13.076 5.250 1.00 89.62 94 ILE A C 1
ATOM 764 O O . ILE A 1 94 ? -7.591 13.384 4.225 1.00 89.62 94 ILE A O 1
ATOM 768 N N . HIS A 1 95 ? -7.589 12.537 6.308 1.00 88.44 95 HIS A N 1
ATOM 769 C CA . HIS A 1 95 ? -6.162 12.236 6.359 1.00 88.44 95 HIS A CA 1
ATOM 770 C C . HIS A 1 95 ? -5.949 10.818 6.900 1.00 88.44 95 HIS A C 1
ATOM 772 O O . HIS A 1 95 ? -6.615 10.449 7.871 1.00 88.44 95 HIS A O 1
ATOM 778 N N . PRO A 1 96 ? -5.022 10.037 6.318 1.00 92.06 96 PRO A N 1
ATOM 779 C CA . PRO A 1 96 ? -4.657 8.738 6.862 1.00 92.06 96 PRO A CA 1
ATOM 780 C C . PRO A 1 96 ? -3.972 8.910 8.222 1.00 92.06 96 PRO A C 1
ATOM 782 O O . PRO A 1 96 ? -3.134 9.790 8.402 1.00 92.06 96 PRO A O 1
ATOM 785 N N . CYS A 1 97 ? -4.298 8.032 9.162 1.00 91.12 97 CYS A N 1
ATOM 786 C CA . CYS A 1 97 ? -3.713 7.965 10.508 1.00 91.12 97 CYS A CA 1
ATOM 787 C C . CYS A 1 97 ? -2.476 7.046 10.579 1.00 91.12 97 CYS A C 1
ATOM 789 O O . CYS A 1 97 ? -2.225 6.365 11.576 1.00 91.12 97 CYS A O 1
ATOM 791 N N . TYR A 1 98 ? -1.758 6.938 9.465 1.00 93.31 98 TYR A N 1
ATOM 792 C CA . TYR A 1 98 ? -0.591 6.084 9.343 1.00 93.31 98 TYR A CA 1
ATOM 793 C C . TYR A 1 98 ? 0.446 6.733 8.441 1.00 93.31 98 TYR A C 1
ATOM 795 O O . TYR A 1 98 ? 0.132 7.488 7.515 1.00 93.31 98 TYR A O 1
ATOM 803 N N . ILE A 1 99 ? 1.696 6.368 8.679 1.00 93.62 99 ILE A N 1
ATOM 804 C CA . ILE A 1 99 ? 2.807 6.671 7.793 1.00 93.62 99 ILE A CA 1
ATOM 805 C C . ILE A 1 99 ? 3.010 5.477 6.872 1.00 93.62 99 ILE A C 1
ATOM 807 O O . ILE A 1 99 ? 2.942 4.317 7.276 1.00 93.62 99 ILE A O 1
ATOM 811 N N . ARG A 1 100 ? 3.258 5.771 5.600 1.00 94.50 100 ARG A N 1
ATOM 812 C CA . ARG A 1 100 ? 3.678 4.786 4.613 1.00 94.50 100 ARG A CA 1
ATOM 813 C C . ARG A 1 100 ? 4.917 5.316 3.920 1.00 94.50 100 ARG A C 1
ATOM 815 O O . ARG A 1 100 ? 4.930 6.467 3.481 1.0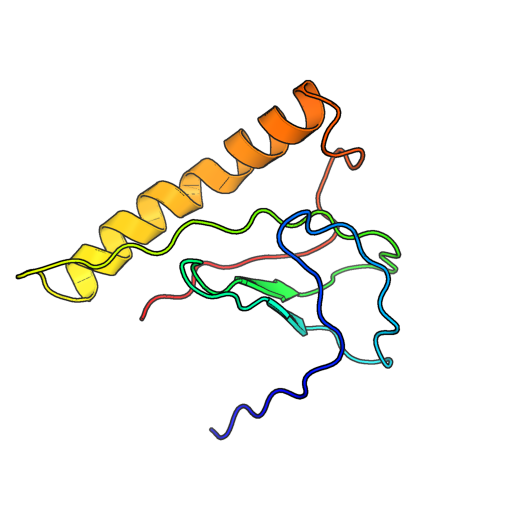0 94.50 100 ARG A O 1
ATOM 822 N N . ASP A 1 101 ? 5.916 4.456 3.787 1.00 94.44 101 ASP A N 1
ATOM 823 C CA . ASP A 1 101 ? 7.127 4.726 3.024 1.00 94.44 101 ASP A CA 1
ATOM 824 C C . ASP A 1 101 ? 7.185 3.877 1.752 1.00 94.44 101 ASP A C 1
ATOM 826 O O . ASP A 1 101 ? 6.508 2.858 1.600 1.00 94.44 101 ASP A O 1
ATOM 830 N N . PHE A 1 102 ? 7.990 4.327 0.787 1.00 93.94 102 PHE A N 1
ATOM 831 C CA . PHE A 1 102 ? 8.240 3.555 -0.426 1.00 93.94 102 PHE A CA 1
ATOM 832 C C . PHE A 1 102 ? 9.303 2.482 -0.175 1.00 93.94 102 PHE A C 1
ATOM 834 O O . PHE A 1 102 ? 10.462 2.816 0.076 1.00 93.94 102 PHE A O 1
ATOM 841 N N . GLU A 1 103 ? 8.930 1.220 -0.374 1.00 91.50 103 GLU A N 1
ATOM 842 C CA . GLU A 1 103 ? 9.825 0.068 -0.253 1.00 91.50 103 GLU A CA 1
ATOM 843 C C . GLU A 1 103 ? 10.304 -0.418 -1.641 1.00 91.50 103 GLU A C 1
ATOM 845 O O . GLU A 1 103 ? 9.497 -0.904 -2.452 1.00 91.50 103 GLU A O 1
ATOM 850 N N . PRO A 1 104 ? 11.604 -0.267 -1.969 1.00 91.38 104 PRO A N 1
ATOM 851 C CA . PRO A 1 104 ? 12.181 -0.864 -3.172 1.00 91.38 104 PRO A CA 1
ATOM 852 C C . PRO A 1 104 ? 12.248 -2.394 -3.055 1.00 91.38 104 PRO A C 1
ATOM 854 O O . PRO A 1 104 ? 12.121 -2.939 -1.959 1.00 91.38 104 PRO A O 1
ATOM 857 N N . TYR A 1 105 ? 12.427 -3.071 -4.192 1.00 86.19 105 TYR A N 1
ATOM 858 C CA . TYR A 1 105 ? 12.732 -4.506 -4.202 1.00 86.19 105 TYR A CA 1
ATOM 859 C C . TYR A 1 105 ? 14.168 -4.800 -3.755 1.00 86.19 105 TYR A C 1
ATOM 861 O O . TYR A 1 105 ? 15.049 -3.924 -3.932 1.00 86.19 105 TYR A O 1
#

Radius of gyration: 14.84 Å; Cα contacts (8 Å, |Δi|>4): 86; chains: 1; bounding box: 35×26×41 Å

Secondary structure (DSSP, 8-state):
------------SS------PPTT--EEEE--TTB--EEEEE-S--S-----PPBP---TT--HHHHHHHHHHHHTTHHHHHHHHHHTTS---SS-SEEE-----

Sequence (105 aa):
MINDSIEVSKTDIDGFFEAEIPIPVDKLLFKGIGLDPATIEITDNCNKLEVVMMYTFTYDFISLKRVDKKRKKRYKKLPEIYKTAIDKGIFEMIHPCYIRDFEPY